Protein AF-A0A1T4L7E8-F1 (afdb_monomer)

Mean predicted aligned error: 8.72 Å

Sequence (157 aa):
MNKFIYKSGLKLKNELSSLRFYLINLVYLIIYFAIVLAFYLVNKQHWDYAKMIDAFSVPAFVTFLISLFALIIKLGYFEKTFSKFKIALNNFSDSREQKELKKMSNEHKRKYLEKKEEIRKKQELQKALHPKTKFPFVFASTIYFIISIVFIIVIYA

pLDDT: mean 85.31, std 6.38, range [56.16, 95.31]

Structure (mmCIF, N/CA/C/O backbone):
data_AF-A0A1T4L7E8-F1
#
_entry.id   AF-A0A1T4L7E8-F1
#
loop_
_atom_site.group_PDB
_atom_site.id
_atom_site.type_symbol
_atom_site.label_atom_id
_atom_site.label_alt_id
_atom_site.label_comp_id
_atom_site.label_asym_id
_atom_site.label_entity_id
_atom_site.label_seq_id
_atom_site.pdbx_PDB_ins_code
_atom_site.Cartn_x
_atom_site.Cartn_y
_atom_site.Cartn_z
_atom_site.occupancy
_atom_site.B_iso_or_equiv
_atom_site.auth_seq_id
_atom_site.auth_comp_id
_atom_site.auth_asym_id
_atom_site.auth_atom_id
_atom_site.pdbx_PDB_model_num
ATOM 1 N N . MET A 1 1 ? 10.087 35.034 0.599 1.00 56.16 1 MET A N 1
ATOM 2 C CA . MET A 1 1 ? 9.843 33.598 0.321 1.00 56.16 1 MET A CA 1
ATOM 3 C C . MET A 1 1 ? 8.371 33.294 0.572 1.00 56.16 1 MET A C 1
ATOM 5 O O . MET A 1 1 ? 7.872 33.607 1.644 1.00 56.16 1 MET A O 1
ATOM 9 N N . ASN A 1 2 ? 7.647 32.809 -0.439 1.00 70.69 2 ASN A N 1
ATOM 10 C CA . ASN A 1 2 ? 6.182 32.777 -0.440 1.00 70.69 2 ASN A CA 1
ATOM 11 C C . ASN A 1 2 ? 5.637 31.840 0.664 1.00 70.69 2 ASN A C 1
ATOM 13 O O . ASN A 1 2 ? 6.020 30.670 0.725 1.00 70.69 2 ASN A O 1
ATOM 17 N N . LYS A 1 3 ? 4.747 32.335 1.540 1.00 75.00 3 LYS A N 1
ATOM 18 C CA . LYS A 1 3 ? 4.199 31.611 2.716 1.00 75.00 3 LYS A CA 1
ATOM 19 C C . LYS A 1 3 ? 3.573 30.258 2.332 1.00 75.00 3 LYS A C 1
ATOM 21 O O . LYS A 1 3 ? 3.585 29.309 3.115 1.00 75.00 3 LYS A O 1
ATOM 26 N N . PHE A 1 4 ? 3.088 30.159 1.094 1.00 72.81 4 PHE A N 1
ATOM 27 C CA . PHE A 1 4 ? 2.569 28.939 0.480 1.00 72.81 4 PHE A CA 1
ATOM 28 C C . PHE A 1 4 ? 3.636 27.855 0.247 1.00 72.81 4 PHE A C 1
ATOM 30 O O . PHE A 1 4 ? 3.401 26.686 0.5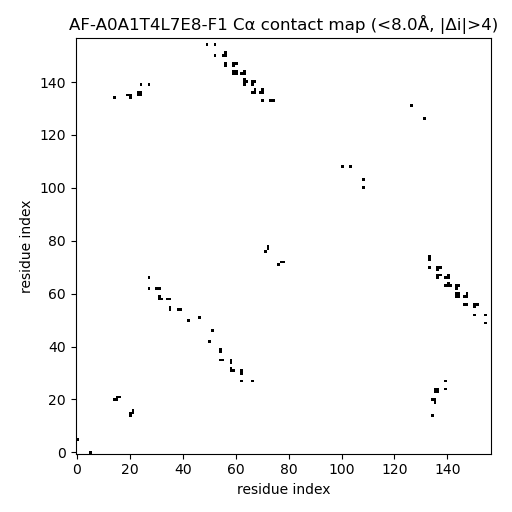56 1.00 72.81 4 PHE A O 1
ATOM 37 N N . ILE A 1 5 ? 4.819 28.235 -0.246 1.00 74.06 5 ILE A N 1
ATOM 38 C CA . ILE A 1 5 ? 5.931 27.310 -0.525 1.00 74.06 5 ILE A CA 1
ATOM 39 C C . ILE A 1 5 ? 6.453 26.728 0.789 1.00 74.06 5 ILE A C 1
ATOM 41 O O . ILE A 1 5 ? 6.608 25.516 0.915 1.00 74.06 5 ILE A O 1
ATOM 45 N N . TYR A 1 6 ? 6.621 27.577 1.805 1.00 76.62 6 TYR A N 1
ATOM 46 C CA . TYR A 1 6 ? 7.059 27.149 3.133 1.00 76.62 6 TYR A CA 1
ATOM 47 C C . TYR A 1 6 ? 6.069 26.167 3.783 1.00 76.62 6 TYR A C 1
ATOM 49 O O . TYR A 1 6 ? 6.458 25.095 4.248 1.00 76.62 6 TYR A O 1
ATOM 57 N N . LYS A 1 7 ? 4.767 26.486 3.755 1.00 74.69 7 LYS A N 1
ATOM 58 C CA . LYS A 1 7 ? 3.715 25.623 4.316 1.00 74.69 7 LYS A CA 1
ATOM 59 C C . LYS A 1 7 ? 3.614 24.279 3.584 1.00 74.69 7 LYS A C 1
ATOM 61 O O . LYS A 1 7 ? 3.420 23.248 4.227 1.00 74.69 7 LYS A O 1
ATOM 66 N N . SER A 1 8 ? 3.763 24.284 2.260 1.00 74.56 8 SER A N 1
ATOM 67 C CA . SER A 1 8 ? 3.738 23.064 1.444 1.00 74.56 8 SER A CA 1
ATOM 68 C C . SER A 1 8 ? 4.966 22.190 1.697 1.00 74.56 8 SER A C 1
ATOM 70 O O . SER A 1 8 ? 4.815 20.987 1.891 1.00 74.56 8 SER A O 1
ATOM 72 N N . GLY A 1 9 ? 6.158 22.788 1.798 1.00 78.44 9 GLY A N 1
ATOM 73 C CA . GLY A 1 9 ? 7.396 22.074 2.121 1.00 78.44 9 GLY A CA 1
ATOM 74 C C . GLY A 1 9 ? 7.373 21.431 3.510 1.00 78.44 9 GLY A C 1
ATOM 75 O O . GLY A 1 9 ? 7.727 20.262 3.654 1.00 78.44 9 GLY A O 1
ATOM 76 N N . LEU A 1 10 ? 6.874 22.146 4.526 1.00 76.81 10 LEU A N 1
ATOM 77 C CA . LEU A 1 10 ? 6.742 21.605 5.883 1.00 76.81 10 LEU A CA 1
ATOM 78 C C . LEU A 1 10 ? 5.754 20.429 5.932 1.00 76.81 10 LEU A C 1
ATOM 80 O O . LEU A 1 10 ? 6.018 19.413 6.575 1.00 76.81 10 LEU A O 1
ATOM 84 N N . LYS A 1 11 ? 4.635 20.535 5.203 1.00 79.62 11 LYS A N 1
ATOM 85 C CA . LYS A 1 11 ? 3.662 19.444 5.078 1.00 79.62 11 LYS A CA 1
ATOM 86 C C . LYS A 1 11 ? 4.276 18.221 4.393 1.00 79.62 11 LYS A C 1
ATOM 88 O O . LYS A 1 11 ? 4.096 17.111 4.883 1.00 79.62 11 LYS A O 1
ATOM 93 N N . LEU A 1 12 ? 5.025 18.419 3.308 1.00 81.44 12 LEU A N 1
ATOM 94 C CA . LEU A 1 12 ? 5.686 17.334 2.580 1.00 81.44 12 LEU A CA 1
ATOM 95 C C . LEU A 1 12 ? 6.710 16.608 3.464 1.00 81.44 12 LEU A C 1
ATOM 97 O O . LEU A 1 12 ? 6.704 15.382 3.532 1.00 81.44 12 LEU A O 1
ATOM 101 N N . LYS A 1 13 ? 7.534 17.369 4.197 1.00 82.06 13 LYS A N 1
ATOM 102 C CA . LYS A 1 13 ? 8.519 16.832 5.147 1.00 82.06 13 LYS A CA 1
ATOM 103 C C . LYS A 1 13 ? 7.855 15.965 6.219 1.00 82.06 13 LYS A C 1
ATOM 105 O O . LYS A 1 13 ? 8.333 14.871 6.505 1.00 82.06 13 LYS A O 1
ATOM 110 N N . ASN A 1 14 ? 6.739 16.428 6.780 1.00 81.25 14 ASN A N 1
ATOM 111 C CA . ASN A 1 14 ? 6.010 15.685 7.808 1.00 81.25 14 ASN A CA 1
ATOM 112 C C . ASN A 1 14 ? 5.398 14.383 7.266 1.00 81.25 14 ASN A C 1
ATOM 114 O O . ASN A 1 14 ? 5.428 13.363 7.950 1.00 81.25 14 ASN A O 1
ATOM 118 N N . GLU A 1 15 ? 4.872 14.391 6.039 1.00 83.44 15 GLU A N 1
ATOM 119 C CA . GLU A 1 15 ? 4.312 13.186 5.411 1.00 83.44 15 GLU A CA 1
ATOM 120 C C . GLU A 1 15 ? 5.404 12.156 5.084 1.00 83.44 15 GLU A C 1
ATOM 122 O O . GLU A 1 15 ? 5.239 10.974 5.397 1.00 83.44 15 GLU A O 1
ATOM 127 N N . LEU A 1 16 ? 6.537 12.608 4.532 1.00 84.38 16 LEU A N 1
ATOM 128 C CA . LEU A 1 16 ? 7.707 11.774 4.225 1.00 84.38 16 LEU A CA 1
ATOM 129 C C . LEU A 1 16 ? 8.363 11.188 5.484 1.00 84.38 16 LEU A C 1
ATOM 131 O O . LEU A 1 16 ? 8.901 10.090 5.441 1.00 84.38 16 LEU A O 1
ATOM 135 N N . SER A 1 17 ? 8.298 11.890 6.618 1.00 83.38 17 SER A N 1
ATOM 136 C CA . SER A 1 17 ? 8.835 11.412 7.900 1.00 83.38 17 SER A CA 1
ATOM 137 C C . SER A 1 17 ? 7.908 10.430 8.627 1.00 83.38 17 SER A C 1
ATOM 139 O O . SER A 1 17 ? 8.273 9.909 9.683 1.00 83.38 17 SER A O 1
ATOM 141 N N . SER A 1 18 ? 6.694 10.193 8.129 1.00 85.06 18 SER A N 1
ATOM 142 C CA . SER A 1 18 ? 5.727 9.365 8.845 1.00 85.06 18 SER A CA 1
ATOM 143 C C . SER A 1 18 ? 6.064 7.874 8.732 1.00 85.06 18 SER A C 1
ATOM 145 O O . SER A 1 18 ? 6.280 7.351 7.642 1.00 85.06 18 SER A O 1
ATOM 147 N N . LEU A 1 19 ? 6.022 7.140 9.851 1.00 84.56 19 LEU A N 1
ATOM 148 C CA . LEU A 1 19 ? 6.209 5.679 9.852 1.00 84.56 19 LEU A CA 1
ATOM 149 C C . LEU A 1 19 ? 5.258 4.985 8.861 1.00 84.56 19 LEU A C 1
ATOM 151 O O . LEU A 1 19 ? 5.637 4.063 8.145 1.00 84.56 19 LEU A O 1
ATOM 155 N N . ARG A 1 20 ? 4.012 5.468 8.783 1.00 83.75 20 ARG A N 1
ATOM 156 C CA . ARG A 1 20 ? 2.993 4.954 7.861 1.00 83.75 20 ARG A CA 1
ATOM 157 C C . ARG A 1 20 ? 3.406 5.097 6.394 1.00 83.75 20 ARG A C 1
ATOM 159 O O . ARG A 1 20 ? 3.098 4.205 5.609 1.00 83.75 20 ARG A O 1
ATOM 166 N N . PHE A 1 21 ? 4.060 6.195 6.023 1.00 89.25 21 PHE A N 1
ATOM 167 C CA . PHE A 1 21 ? 4.586 6.379 4.675 1.00 89.25 21 PHE A CA 1
ATOM 168 C C . PHE A 1 21 ? 5.633 5.313 4.343 1.00 89.25 21 PHE A C 1
ATOM 170 O O . PHE A 1 21 ? 5.506 4.655 3.311 1.00 89.25 21 PHE A O 1
ATOM 177 N N . TYR A 1 22 ? 6.599 5.084 5.236 1.00 89.12 22 TYR A N 1
ATOM 178 C CA . TYR A 1 22 ? 7.628 4.062 5.036 1.00 89.12 22 TYR A CA 1
ATOM 179 C C . TYR A 1 22 ? 7.044 2.657 4.963 1.00 89.12 22 TYR A C 1
ATOM 181 O O . TYR A 1 22 ? 7.367 1.927 4.037 1.00 89.12 22 TYR A O 1
ATOM 189 N N . LEU A 1 23 ? 6.135 2.294 5.873 1.00 90.25 23 LEU A N 1
ATOM 190 C CA . LEU A 1 23 ? 5.510 0.969 5.871 1.00 90.25 23 LEU A CA 1
ATOM 191 C C . LEU A 1 23 ? 4.754 0.689 4.568 1.00 90.25 23 LEU A C 1
ATOM 193 O O . LEU A 1 23 ? 4.884 -0.392 4.004 1.00 90.25 23 LEU A O 1
ATOM 197 N N . ILE A 1 24 ? 3.985 1.659 4.065 1.00 89.88 24 ILE A N 1
ATOM 198 C CA . ILE A 1 24 ? 3.234 1.486 2.814 1.00 89.88 24 ILE A CA 1
ATOM 199 C C . ILE A 1 24 ? 4.187 1.355 1.619 1.00 89.88 24 ILE A C 1
ATOM 201 O O . ILE A 1 24 ? 4.018 0.453 0.804 1.00 89.88 24 ILE A O 1
ATOM 205 N N . ASN A 1 25 ? 5.202 2.217 1.516 1.00 92.06 25 ASN A N 1
ATOM 206 C CA . ASN A 1 25 ? 6.168 2.143 0.416 1.00 92.06 25 ASN A CA 1
ATOM 207 C C . ASN A 1 25 ? 7.029 0.878 0.475 1.00 92.06 25 ASN A C 1
ATOM 209 O O . ASN A 1 25 ? 7.316 0.298 -0.567 1.00 92.06 25 ASN A O 1
ATOM 213 N N . LEU A 1 26 ? 7.379 0.413 1.675 1.00 92.75 26 LEU A N 1
ATOM 214 C CA . LEU A 1 26 ? 8.104 -0.836 1.879 1.00 92.75 26 LEU A CA 1
ATOM 215 C C . LEU A 1 26 ? 7.307 -2.033 1.349 1.00 92.75 26 LEU A C 1
ATOM 217 O O . LEU A 1 26 ? 7.878 -2.893 0.691 1.00 92.75 26 LEU A O 1
ATOM 221 N N . VAL A 1 27 ? 5.988 -2.070 1.569 1.00 94.38 27 VAL A N 1
ATOM 222 C CA . VAL A 1 27 ? 5.129 -3.125 1.005 1.00 94.38 27 VAL A CA 1
ATOM 223 C C . VAL A 1 27 ? 5.184 -3.116 -0.522 1.00 94.38 27 VAL A C 1
ATOM 225 O O . VAL A 1 27 ? 5.370 -4.170 -1.123 1.00 94.38 27 VAL A O 1
ATOM 228 N N . TYR A 1 28 ? 5.080 -1.946 -1.160 1.00 93.25 28 TYR A N 1
ATOM 229 C CA . TYR A 1 28 ? 5.196 -1.863 -2.620 1.00 93.25 28 TYR A CA 1
ATOM 230 C C . TYR A 1 28 ? 6.582 -2.266 -3.124 1.00 93.25 28 TYR A C 1
ATOM 232 O O . TYR A 1 28 ? 6.678 -2.946 -4.139 1.00 93.25 28 TYR A O 1
ATOM 240 N N . LEU A 1 29 ? 7.641 -1.897 -2.401 1.00 93.62 29 LEU A N 1
ATOM 241 C CA . LEU A 1 29 ? 9.012 -2.289 -2.719 1.00 93.62 29 LEU A CA 1
ATOM 242 C C . LEU A 1 29 ? 9.192 -3.812 -2.666 1.00 93.62 29 LEU A C 1
ATOM 244 O O . LEU A 1 29 ? 9.773 -4.398 -3.574 1.00 93.62 29 LEU A O 1
ATOM 248 N N . ILE A 1 30 ? 8.652 -4.458 -1.629 1.00 95.31 30 ILE A N 1
ATOM 249 C CA . ILE A 1 30 ? 8.680 -5.917 -1.489 1.00 95.31 30 ILE A CA 1
ATOM 250 C C . ILE A 1 30 ? 7.901 -6.580 -2.628 1.00 95.31 30 ILE A C 1
ATOM 252 O O . ILE A 1 30 ? 8.399 -7.536 -3.214 1.00 95.31 30 ILE A O 1
ATOM 256 N N . ILE A 1 31 ? 6.712 -6.070 -2.974 1.00 94.00 31 ILE A N 1
ATOM 257 C CA . ILE A 1 31 ? 5.918 -6.583 -4.103 1.00 94.00 31 ILE A CA 1
ATOM 258 C C . ILE A 1 31 ? 6.712 -6.477 -5.406 1.00 94.00 31 ILE A C 1
ATOM 260 O O . ILE A 1 31 ? 6.811 -7.460 -6.135 1.00 94.00 31 ILE A O 1
ATOM 264 N N . TYR A 1 32 ? 7.317 -5.319 -5.672 1.00 93.81 32 TYR A N 1
ATOM 265 C CA . TYR A 1 32 ? 8.136 -5.105 -6.859 1.00 93.81 32 TYR A CA 1
ATOM 266 C C . TYR A 1 32 ? 9.263 -6.139 -6.955 1.00 93.81 32 TYR A C 1
ATOM 268 O O . TYR A 1 32 ? 9.335 -6.878 -7.936 1.00 93.81 32 TYR A O 1
ATOM 276 N N . PHE A 1 33 ? 10.090 -6.268 -5.913 1.00 94.25 33 PHE A N 1
ATOM 277 C CA . PHE A 1 33 ? 11.199 -7.226 -5.919 1.00 94.25 33 PHE A CA 1
ATOM 278 C C . PHE A 1 33 ? 10.745 -8.686 -5.946 1.00 94.25 33 PHE A C 1
ATOM 280 O O . PHE A 1 33 ? 11.427 -9.513 -6.546 1.00 94.25 33 PHE A O 1
ATOM 287 N N . ALA A 1 34 ? 9.598 -9.017 -5.350 1.00 93.88 34 ALA A N 1
ATOM 288 C CA . ALA A 1 34 ? 9.035 -10.360 -5.438 1.00 93.88 34 ALA A CA 1
ATOM 289 C C . ALA A 1 34 ? 8.680 -10.725 -6.888 1.00 93.88 34 ALA A C 1
ATOM 291 O O . ALA A 1 34 ? 8.973 -11.837 -7.327 1.00 93.88 34 ALA A O 1
ATOM 292 N N . ILE A 1 35 ? 8.105 -9.789 -7.651 1.00 94.00 35 ILE A N 1
ATOM 293 C CA . ILE A 1 35 ? 7.777 -10.012 -9.065 1.00 94.00 35 ILE A CA 1
ATOM 294 C C . ILE A 1 35 ? 9.057 -10.043 -9.916 1.00 94.00 35 ILE A C 1
ATOM 296 O O . ILE A 1 35 ? 9.178 -10.919 -10.768 1.00 94.00 35 ILE A O 1
ATOM 300 N N . VAL A 1 36 ? 10.037 -9.165 -9.655 1.00 91.94 36 VAL A N 1
ATOM 301 C CA . VAL A 1 36 ? 11.364 -9.213 -10.311 1.00 91.94 36 VAL A CA 1
ATOM 302 C C . VAL A 1 36 ? 12.016 -10.582 -10.100 1.00 91.94 36 VAL A C 1
ATOM 304 O O . VAL A 1 36 ? 12.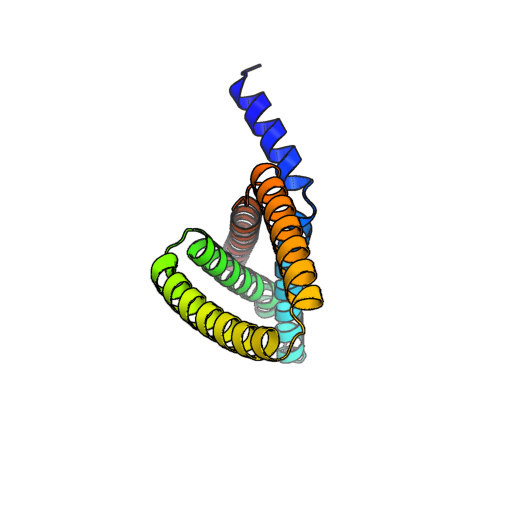477 -11.208 -11.053 1.00 91.94 36 VAL A O 1
ATOM 307 N N . LEU A 1 37 ? 12.018 -11.088 -8.863 1.00 91.50 37 LEU A N 1
ATOM 308 C CA . LEU A 1 37 ? 12.585 -12.394 -8.534 1.00 91.50 37 LEU A CA 1
ATOM 309 C C . LEU A 1 37 ? 11.827 -13.531 -9.230 1.00 91.50 37 LEU A C 1
ATOM 311 O O . LEU A 1 37 ? 12.455 -14.434 -9.778 1.00 91.50 37 LEU A O 1
ATOM 315 N N . ALA A 1 38 ? 10.493 -13.481 -9.250 1.00 90.12 38 ALA A N 1
ATOM 316 C CA . ALA A 1 38 ? 9.681 -14.461 -9.967 1.00 90.12 38 ALA A CA 1
ATOM 317 C C . ALA A 1 38 ? 10.012 -14.471 -11.467 1.00 90.12 38 ALA A C 1
ATOM 319 O O . ALA A 1 38 ? 10.231 -15.536 -12.044 1.00 90.12 38 ALA A O 1
ATOM 320 N N . PHE A 1 39 ? 10.129 -13.294 -12.084 1.00 88.81 39 PHE A N 1
ATOM 321 C CA . PHE A 1 39 ? 10.497 -13.163 -13.491 1.00 88.81 39 PHE A CA 1
ATOM 322 C C . PHE A 1 39 ? 11.903 -13.709 -13.766 1.00 88.81 39 PHE A C 1
ATOM 324 O O . PHE A 1 39 ? 12.112 -14.424 -14.749 1.00 88.81 39 PHE A O 1
ATOM 331 N N . TYR A 1 40 ? 12.851 -13.424 -12.866 1.00 86.56 40 TYR A N 1
ATOM 332 C CA . TYR A 1 40 ? 14.217 -13.933 -12.949 1.00 86.56 40 TYR A CA 1
ATOM 333 C C . TYR A 1 40 ? 14.262 -15.466 -12.907 1.00 86.56 40 TYR A C 1
ATOM 335 O O . TYR A 1 40 ? 14.955 -16.094 -13.710 1.00 86.56 40 TYR A O 1
ATOM 343 N N . LEU A 1 41 ? 13.505 -16.077 -11.990 1.00 87.50 41 LEU A N 1
ATOM 344 C CA . LEU A 1 41 ? 13.451 -17.530 -11.837 1.00 87.50 41 LEU A CA 1
ATOM 345 C C . LEU A 1 41 ? 12.840 -18.218 -13.064 1.00 87.50 41 LEU A C 1
ATOM 347 O O . LEU A 1 41 ? 13.342 -19.262 -13.476 1.00 87.50 41 LEU A O 1
ATOM 351 N N . VAL A 1 42 ? 11.806 -17.624 -13.667 1.00 87.75 42 VAL A N 1
ATOM 352 C CA . VAL A 1 42 ? 11.138 -18.171 -14.860 1.00 87.75 42 VAL A CA 1
ATOM 353 C C . VAL A 1 42 ? 12.041 -18.115 -16.096 1.00 87.75 42 VAL A C 1
ATOM 355 O O . VAL A 1 42 ? 12.063 -19.061 -16.878 1.00 87.75 42 VAL A O 1
ATOM 358 N N . ASN A 1 43 ? 12.831 -17.051 -16.261 1.00 85.31 43 ASN A N 1
ATOM 359 C CA . ASN A 1 43 ? 13.631 -16.827 -17.472 1.00 85.31 43 ASN A CA 1
ATOM 360 C C . ASN A 1 43 ? 15.113 -17.211 -17.333 1.00 85.31 43 ASN A C 1
ATOM 362 O O . ASN A 1 43 ? 15.922 -16.877 -18.198 1.00 85.31 43 ASN A O 1
ATOM 366 N N . LYS A 1 44 ? 15.483 -17.946 -16.275 1.00 79.62 44 LYS A N 1
ATOM 367 C CA . LYS A 1 44 ? 16.879 -18.246 -15.907 1.00 79.62 44 LYS A CA 1
ATOM 368 C C . LYS A 1 44 ? 17.748 -18.796 -17.050 1.00 79.62 44 LYS A C 1
ATOM 370 O O . LYS A 1 44 ? 18.948 -18.543 -17.064 1.00 79.62 44 LYS A O 1
ATOM 375 N N . GLN A 1 45 ? 17.172 -19.552 -17.982 1.00 78.44 45 GLN A N 1
ATOM 376 C CA . GLN A 1 45 ? 17.916 -20.255 -19.037 1.00 78.44 45 GLN A CA 1
ATOM 377 C C . GLN A 1 45 ? 18.088 -19.460 -20.340 1.00 78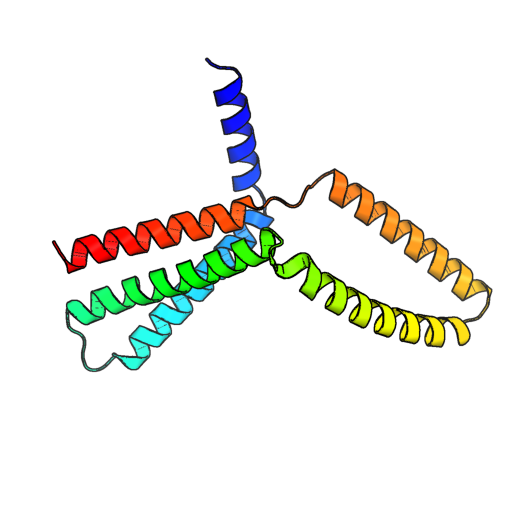.44 45 GLN A C 1
ATOM 379 O O . GLN A 1 45 ? 18.936 -19.817 -21.152 1.00 78.44 45 GLN A O 1
ATOM 384 N N . HIS A 1 46 ? 17.332 -18.378 -20.544 1.00 77.88 46 HIS A N 1
ATOM 385 C CA . HIS A 1 46 ? 17.329 -17.638 -21.808 1.00 77.88 46 HIS A CA 1
ATOM 386 C C . HIS A 1 46 ? 17.413 -16.134 -21.569 1.00 77.88 46 HIS A C 1
ATOM 388 O O . HIS A 1 46 ? 16.485 -15.414 -21.926 1.00 77.88 46 HIS A O 1
ATOM 394 N N . TRP A 1 47 ? 18.506 -15.666 -20.966 1.00 82.69 47 TRP A N 1
ATOM 395 C CA . TRP A 1 47 ? 18.743 -14.237 -20.774 1.00 82.69 47 TRP A CA 1
ATOM 396 C C . TRP A 1 47 ? 19.256 -13.591 -22.054 1.00 82.69 47 TRP A C 1
ATOM 398 O O . TRP A 1 47 ? 20.341 -13.903 -22.535 1.00 82.69 47 TRP A O 1
ATOM 408 N N . ASP A 1 48 ? 18.469 -12.659 -22.569 1.00 84.75 48 ASP A N 1
ATOM 409 C CA . ASP A 1 48 ? 18.876 -11.681 -23.566 1.00 84.75 48 ASP A CA 1
ATOM 410 C C . ASP A 1 48 ? 18.608 -10.271 -23.010 1.00 84.75 48 ASP A C 1
ATOM 412 O O . ASP A 1 48 ? 18.002 -10.099 -21.945 1.00 84.75 48 ASP A O 1
ATOM 416 N N . TYR A 1 49 ? 19.114 -9.251 -23.702 1.00 80.94 49 TYR A N 1
ATOM 417 C CA . TYR A 1 49 ? 18.988 -7.860 -23.268 1.00 80.94 49 TYR A CA 1
ATOM 418 C C . TYR A 1 49 ? 17.521 -7.419 -23.132 1.00 80.94 49 TYR A C 1
ATOM 420 O O . TYR A 1 49 ? 17.170 -6.748 -22.163 1.00 80.94 49 TYR A O 1
ATOM 428 N N . ALA A 1 50 ? 16.653 -7.859 -24.049 1.00 81.81 50 ALA A N 1
ATOM 429 C CA . ALA A 1 50 ? 15.230 -7.537 -24.024 1.00 81.81 50 ALA A CA 1
ATOM 430 C C . ALA A 1 50 ? 14.551 -8.092 -22.762 1.00 81.81 50 ALA A C 1
ATOM 432 O O . ALA A 1 50 ? 13.908 -7.349 -22.024 1.00 81.81 50 ALA A O 1
ATOM 433 N N . LYS A 1 51 ? 14.794 -9.363 -22.428 1.00 84.00 51 LYS A N 1
ATOM 434 C CA . LYS A 1 51 ? 14.266 -9.981 -21.202 1.00 84.00 51 LYS A CA 1
ATOM 435 C C . LYS A 1 51 ? 14.831 -9.370 -19.933 1.00 84.00 51 LYS A C 1
ATOM 437 O O . LYS A 1 51 ? 14.151 -9.376 -18.910 1.00 84.00 51 LYS A O 1
ATOM 442 N N . MET A 1 52 ? 16.056 -8.843 -19.977 1.00 81.56 52 MET A N 1
ATOM 443 C CA . MET A 1 52 ? 16.596 -8.097 -18.846 1.00 81.56 52 MET A CA 1
ATOM 444 C C . MET A 1 52 ? 15.817 -6.809 -18.611 1.00 81.56 52 MET A C 1
ATOM 446 O O . MET A 1 52 ? 15.510 -6.499 -17.464 1.00 81.56 52 MET A O 1
ATOM 450 N N . ILE A 1 53 ? 15.448 -6.092 -19.673 1.00 83.88 53 ILE A N 1
ATOM 451 C CA . ILE A 1 53 ? 14.602 -4.908 -19.539 1.00 83.88 53 ILE A CA 1
ATOM 452 C C . ILE A 1 53 ? 13.200 -5.296 -19.046 1.00 83.88 53 ILE A C 1
ATOM 454 O O . ILE A 1 53 ? 12.695 -4.675 -18.107 1.00 83.88 53 ILE A O 1
ATOM 458 N N . ASP A 1 54 ? 12.605 -6.355 -19.598 1.00 85.25 54 ASP A N 1
ATOM 459 C CA . ASP A 1 54 ? 11.286 -6.849 -19.179 1.00 85.25 54 ASP A CA 1
ATOM 460 C C . ASP A 1 54 ? 11.248 -7.261 -17.704 1.00 85.25 54 ASP A C 1
ATOM 462 O O . ASP A 1 54 ? 10.262 -7.006 -17.006 1.00 85.25 54 ASP A O 1
ATOM 466 N N . ALA A 1 55 ? 12.353 -7.815 -17.193 1.00 87.19 55 ALA A N 1
ATOM 467 C CA . ALA A 1 55 ? 12.497 -8.206 -15.795 1.00 87.19 55 ALA A CA 1
ATOM 468 C C . ALA A 1 55 ? 12.384 -7.035 -14.807 1.00 87.19 55 ALA A C 1
ATOM 470 O O . ALA A 1 55 ? 12.150 -7.278 -13.626 1.00 87.19 55 ALA A O 1
ATOM 471 N N . PHE A 1 56 ? 12.525 -5.787 -15.262 1.00 87.88 56 PHE A N 1
ATOM 472 C CA . PHE A 1 56 ? 12.333 -4.591 -14.436 1.00 87.88 56 PHE A CA 1
ATOM 473 C C . PHE A 1 56 ? 11.106 -3.773 -14.859 1.00 87.88 56 PHE A C 1
ATOM 475 O O . PHE A 1 56 ? 10.395 -3.248 -13.996 1.00 87.88 56 PHE A O 1
ATOM 482 N N . SER A 1 57 ? 10.804 -3.705 -16.158 1.00 88.06 57 SER A N 1
ATOM 483 C CA . SER A 1 57 ? 9.688 -2.920 -16.696 1.00 88.06 57 SER A C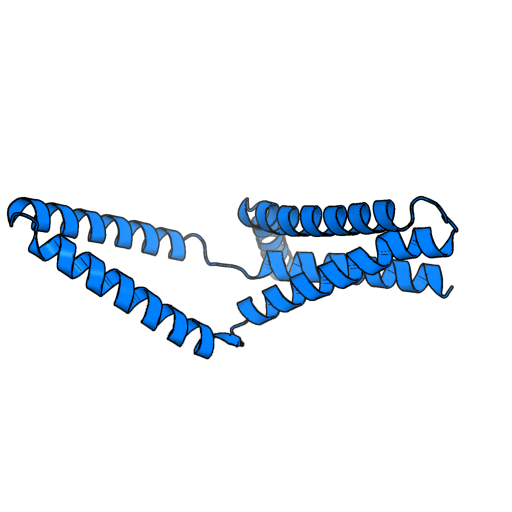A 1
ATOM 484 C C . SER A 1 57 ? 8.325 -3.525 -16.335 1.00 88.06 57 SER A C 1
ATOM 486 O O . SER A 1 57 ? 7.448 -2.816 -15.833 1.00 88.06 57 SER A O 1
ATOM 488 N N . VAL A 1 58 ? 8.1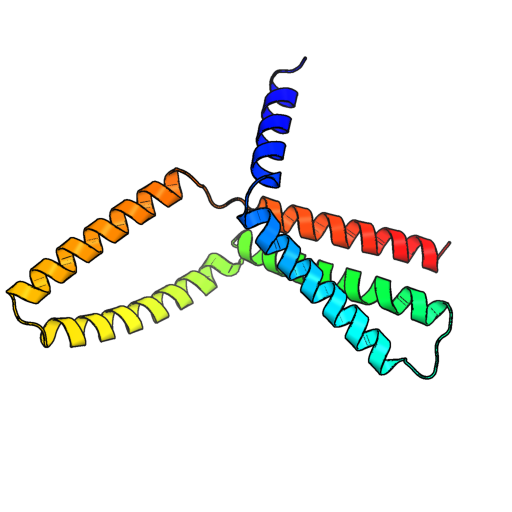56 -4.844 -16.492 1.00 88.25 58 VAL A N 1
ATOM 489 C CA . VAL A 1 58 ? 6.895 -5.540 -16.201 1.00 88.25 58 VAL A CA 1
ATOM 490 C C . VAL A 1 58 ? 6.563 -5.467 -14.706 1.00 88.25 58 VAL A C 1
ATOM 492 O O . VAL A 1 58 ? 5.449 -5.050 -14.370 1.00 88.25 58 VAL A O 1
ATOM 495 N N . PRO A 1 59 ? 7.490 -5.767 -13.771 1.00 92.25 59 PRO A N 1
ATOM 496 C CA . PRO A 1 59 ? 7.230 -5.588 -12.344 1.00 92.25 59 PRO A CA 1
ATOM 497 C C . PRO A 1 59 ? 6.908 -4.148 -11.950 1.00 92.25 59 PRO A C 1
ATOM 499 O O . PRO A 1 59 ? 6.039 -3.935 -11.099 1.00 92.25 59 PRO A O 1
ATOM 502 N N . ALA A 1 60 ? 7.570 -3.155 -12.557 1.00 89.50 60 ALA A N 1
ATOM 503 C CA . ALA A 1 60 ? 7.288 -1.746 -12.290 1.00 89.50 60 ALA A CA 1
ATOM 504 C C . ALA A 1 60 ? 5.856 -1.389 -12.704 1.00 89.50 60 ALA A C 1
ATOM 506 O O . ALA A 1 60 ? 5.120 -0.796 -11.913 1.00 89.50 60 ALA A O 1
ATOM 507 N N . PHE A 1 61 ? 5.434 -1.830 -13.890 1.00 90.00 61 PHE A N 1
ATOM 508 C CA . PHE A 1 61 ? 4.088 -1.593 -14.399 1.00 90.00 61 PHE A CA 1
ATOM 509 C C . PHE A 1 61 ? 3.013 -2.300 -13.563 1.00 90.00 61 PHE A C 1
ATOM 511 O O . PHE A 1 61 ? 2.010 -1.692 -13.187 1.00 90.00 61 PHE A O 1
ATOM 518 N N . VAL A 1 62 ? 3.233 -3.563 -13.187 1.00 93.00 62 VAL A N 1
ATOM 519 C CA . VAL A 1 62 ? 2.305 -4.299 -12.312 1.00 93.00 62 VAL A CA 1
ATOM 520 C C . VAL A 1 62 ? 2.204 -3.627 -10.941 1.00 93.00 62 VAL A C 1
ATOM 522 O O . VAL A 1 62 ? 1.102 -3.418 -10.432 1.00 93.00 62 VAL A O 1
ATOM 525 N N . THR A 1 63 ? 3.332 -3.222 -10.354 1.00 92.88 63 THR A N 1
ATOM 526 C CA . THR A 1 63 ? 3.348 -2.524 -9.057 1.00 92.88 63 THR A CA 1
ATOM 527 C C . THR A 1 63 ? 2.639 -1.173 -9.146 1.00 92.88 63 THR A C 1
ATOM 529 O O . THR A 1 63 ? 1.867 -0.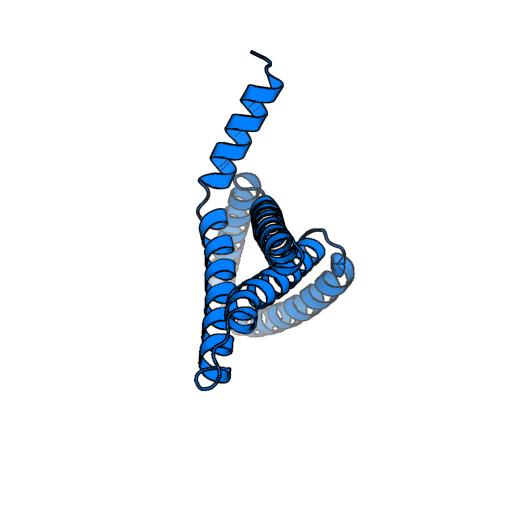822 -8.248 1.00 92.88 63 THR A O 1
ATOM 532 N N . PHE A 1 64 ? 2.811 -0.450 -10.258 1.00 91.62 64 PHE A N 1
ATOM 533 C CA . PHE A 1 64 ? 2.057 0.762 -10.560 1.00 91.62 64 PHE A CA 1
ATOM 534 C C . PHE A 1 64 ? 0.546 0.493 -10.570 1.00 91.62 64 PHE A C 1
ATOM 536 O O . PHE A 1 64 ? -0.180 1.155 -9.827 1.00 91.62 64 PHE A O 1
ATOM 543 N N . LEU A 1 65 ? 0.067 -0.514 -11.308 1.00 93.44 65 LEU A N 1
ATOM 544 C CA . LEU A 1 65 ? -1.360 -0.860 -11.349 1.00 93.44 65 LEU A CA 1
ATOM 545 C C . LEU A 1 65 ? -1.920 -1.211 -9.964 1.00 93.44 65 LEU A C 1
ATOM 547 O O . LEU A 1 65 ? -2.994 -0.733 -9.595 1.00 93.44 65 LEU A O 1
ATOM 551 N N . ILE A 1 66 ? -1.185 -1.989 -9.163 1.00 93.81 66 ILE A N 1
ATOM 552 C CA . ILE A 1 66 ? -1.590 -2.334 -7.791 1.00 93.81 66 ILE A CA 1
ATOM 553 C C . ILE A 1 66 ? -1.686 -1.070 -6.925 1.00 93.81 66 ILE A C 1
ATOM 555 O O . ILE A 1 66 ? -2.654 -0.885 -6.180 1.00 93.81 66 ILE A O 1
ATOM 559 N N . SER A 1 67 ? -0.696 -0.178 -7.017 1.00 91.38 67 SER A N 1
ATOM 560 C CA . SER A 1 67 ? -0.684 1.081 -6.264 1.00 91.38 67 SER A CA 1
ATOM 561 C C . SER A 1 67 ? -1.818 2.024 -6.683 1.00 91.38 67 SER A C 1
ATOM 563 O O . SER A 1 67 ? -2.480 2.610 -5.820 1.00 91.38 67 SER A O 1
ATOM 565 N N . LEU A 1 68 ? -2.130 2.073 -7.980 1.00 90.62 68 LEU A N 1
ATOM 566 C CA . LEU A 1 68 ? -3.232 2.845 -8.538 1.00 90.62 68 LEU A CA 1
ATOM 567 C C . LEU A 1 68 ? -4.582 2.289 -8.073 1.00 90.62 68 LEU A C 1
ATOM 569 O O . LEU A 1 68 ? -5.451 3.048 -7.646 1.00 90.62 68 LEU A O 1
ATOM 573 N N . PHE A 1 69 ? -4.749 0.966 -8.069 1.00 90.06 69 PHE A N 1
ATOM 574 C CA . PHE A 1 69 ? -5.962 0.323 -7.568 1.00 90.06 69 PHE A CA 1
ATOM 575 C C . PHE A 1 69 ? -6.181 0.612 -6.076 1.00 90.06 69 PHE A C 1
ATOM 577 O O . PHE A 1 69 ? -7.278 0.992 -5.656 1.00 90.06 69 PHE A O 1
ATOM 584 N N . ALA A 1 70 ? -5.118 0.536 -5.269 1.00 89.00 70 ALA A N 1
ATOM 585 C CA . ALA A 1 70 ? -5.163 0.914 -3.859 1.00 89.00 70 ALA A CA 1
ATOM 586 C C . ALA A 1 70 ? -5.521 2.399 -3.664 1.00 89.00 70 ALA A C 1
ATOM 588 O O . ALA A 1 70 ? -6.290 2.739 -2.758 1.00 89.00 70 ALA A O 1
ATOM 589 N N . LEU A 1 71 ? -5.014 3.285 -4.527 1.00 88.44 71 LEU A N 1
ATOM 590 C CA . LEU A 1 71 ? -5.372 4.701 -4.527 1.00 88.44 71 LEU A CA 1
ATOM 591 C C . LEU A 1 71 ? -6.857 4.905 -4.858 1.00 88.44 71 LEU A C 1
ATOM 593 O O . LEU A 1 71 ? -7.524 5.641 -4.136 1.00 88.44 71 LEU A O 1
ATOM 597 N N . ILE A 1 72 ? -7.39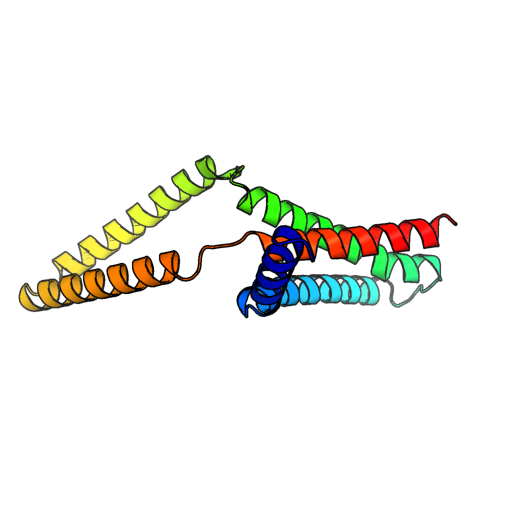7 4.225 -5.874 1.00 86.88 72 ILE A N 1
ATOM 598 C CA . ILE A 1 72 ? -8.822 4.287 -6.253 1.00 86.88 72 ILE A CA 1
ATOM 599 C C . ILE A 1 72 ? -9.716 3.828 -5.094 1.00 86.88 72 ILE A C 1
ATOM 601 O O . ILE A 1 72 ? -10.672 4.520 -4.732 1.00 86.88 72 ILE A O 1
ATOM 605 N N . ILE A 1 73 ? -9.366 2.714 -4.442 1.00 85.25 73 ILE A N 1
ATOM 606 C CA . ILE A 1 73 ? -10.048 2.252 -3.224 1.00 85.25 73 ILE A CA 1
ATOM 607 C C . ILE A 1 73 ? -10.006 3.342 -2.150 1.00 85.25 73 ILE A C 1
ATOM 609 O O . ILE A 1 73 ? -11.022 3.657 -1.528 1.00 85.25 73 ILE A O 1
ATOM 613 N N . LYS A 1 74 ? -8.840 3.962 -1.946 1.00 82.31 74 LYS A N 1
ATOM 614 C CA . LYS A 1 74 ? -8.650 5.003 -0.934 1.00 82.31 74 LYS A CA 1
ATOM 615 C C . LYS A 1 74 ? -9.350 6.324 -1.273 1.00 82.31 74 LYS A C 1
ATOM 617 O O . LYS A 1 74 ? -9.643 7.104 -0.362 1.00 82.31 74 LYS A O 1
ATOM 622 N N . LEU A 1 75 ? -9.596 6.595 -2.552 1.00 83.25 75 LEU A N 1
ATOM 623 C CA . LEU A 1 75 ? -10.346 7.754 -3.029 1.00 83.25 75 LEU A CA 1
ATOM 624 C C . LEU A 1 75 ? -11.844 7.646 -2.738 1.00 83.25 75 LEU A C 1
ATOM 626 O O . LEU A 1 75 ? -12.506 8.676 -2.746 1.00 83.25 75 LEU A O 1
ATOM 630 N N . GLY A 1 76 ? -12.330 6.452 -2.401 1.00 76.94 76 GLY A N 1
ATOM 631 C CA . GLY A 1 76 ? -13.700 6.237 -1.955 1.00 76.94 76 GLY A CA 1
ATOM 632 C C . GLY A 1 76 ? -14.645 5.756 -3.053 1.00 76.94 76 GLY A C 1
ATOM 633 O O . GLY A 1 76 ? -15.837 5.606 -2.808 1.00 76.94 76 GLY A O 1
ATOM 634 N N . TYR A 1 77 ? -14.126 5.411 -4.236 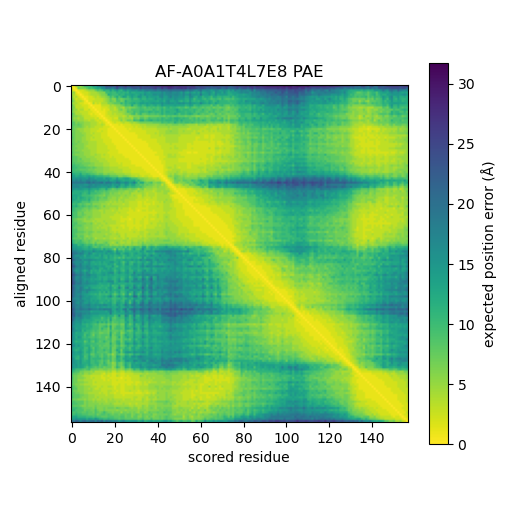1.00 77.19 77 TYR A N 1
ATOM 635 C CA . TYR A 1 77 ? -14.931 4.851 -5.331 1.00 77.19 77 TYR A CA 1
ATOM 636 C C . TYR A 1 77 ? -15.696 3.579 -4.928 1.00 77.19 77 TYR A C 1
ATOM 638 O O . TYR A 1 77 ? -16.769 3.302 -5.452 1.00 77.19 77 TYR A O 1
ATOM 646 N N . PHE A 1 78 ? -15.187 2.843 -3.937 1.00 77.38 78 PHE A N 1
ATOM 647 C CA . PHE A 1 78 ? -15.820 1.644 -3.388 1.00 77.38 78 PHE A CA 1
ATOM 648 C C . PHE A 1 78 ? -16.493 1.864 -2.024 1.00 77.38 78 PHE A C 1
ATOM 650 O O . PHE A 1 78 ? -16.848 0.891 -1.360 1.00 77.38 78 PHE A O 1
ATOM 657 N N . GLU A 1 79 ? -16.699 3.108 -1.574 1.00 76.19 79 GLU A N 1
ATOM 658 C CA . GLU A 1 79 ? -17.265 3.396 -0.244 1.00 76.19 79 GLU A CA 1
ATOM 659 C C . GLU A 1 79 ? -18.615 2.719 -0.007 1.00 76.19 79 GLU A C 1
ATOM 661 O O . GLU A 1 79 ? -18.833 2.177 1.073 1.00 76.19 79 GLU A O 1
ATOM 666 N N . LYS A 1 80 ? -19.496 2.674 -1.015 1.00 74.31 80 LYS A N 1
ATOM 667 C CA . LYS A 1 80 ? -20.805 2.002 -0.910 1.00 74.31 80 LYS A CA 1
ATOM 668 C C . LYS A 1 80 ? -20.686 0.482 -0.765 1.00 74.31 80 LYS A C 1
ATOM 670 O O . LYS A 1 80 ? -21.486 -0.137 -0.068 1.00 74.31 80 LYS A O 1
ATOM 675 N N . THR A 1 81 ? -19.702 -0.129 -1.416 1.00 79.38 81 THR A N 1
ATOM 676 C CA . THR A 1 81 ? -19.464 -1.577 -1.334 1.00 79.38 81 THR A CA 1
ATOM 677 C C . THR A 1 81 ? -18.819 -1.930 0.003 1.00 79.38 81 THR A C 1
ATOM 679 O O . THR A 1 81 ? -19.279 -2.830 0.706 1.00 79.38 81 THR A O 1
ATOM 682 N N . PHE A 1 82 ? -17.808 -1.161 0.413 1.00 78.06 82 PHE A N 1
ATOM 683 C CA . PHE A 1 82 ? -17.148 -1.347 1.701 1.00 78.06 82 PHE A CA 1
ATOM 684 C C . PHE A 1 82 ? -18.051 -1.008 2.886 1.00 78.06 82 PHE A C 1
ATOM 686 O O . PHE A 1 82 ? -17.926 -1.654 3.923 1.00 78.06 82 PHE A O 1
ATOM 693 N N . SER A 1 83 ? -18.974 -0.048 2.769 1.00 79.12 83 SER A N 1
ATOM 694 C CA . SER A 1 83 ? -19.921 0.260 3.845 1.00 79.12 83 SER A CA 1
ATOM 695 C C . SER A 1 83 ? -20.870 -0.907 4.097 1.00 79.12 83 SER A C 1
ATOM 697 O O . SER A 1 83 ? -21.023 -1.313 5.246 1.00 79.12 83 SER A O 1
ATOM 699 N N . LYS A 1 84 ? -21.417 -1.523 3.041 1.00 82.44 84 LYS A N 1
ATOM 700 C CA . LYS A 1 84 ? -22.245 -2.734 3.150 1.00 82.44 84 LYS A CA 1
ATOM 701 C C . LYS A 1 84 ? -21.474 -3.895 3.774 1.00 82.44 84 LYS A C 1
ATOM 703 O O . LYS A 1 84 ? -21.975 -4.530 4.699 1.00 82.44 84 LYS A O 1
ATOM 708 N N . PHE A 1 85 ? -20.239 -4.126 3.327 1.00 84.31 85 PHE A N 1
ATOM 709 C CA . PHE A 1 85 ? -19.388 -5.172 3.897 1.00 84.31 85 PHE A CA 1
ATOM 710 C C . PHE A 1 85 ? -19.074 -4.913 5.376 1.00 84.31 85 PHE A C 1
ATOM 712 O O . PHE A 1 85 ? -19.186 -5.808 6.209 1.00 84.31 85 PHE A O 1
ATOM 719 N N . LYS A 1 86 ? -18.753 -3.664 5.730 1.00 85.00 86 LYS A N 1
ATOM 720 C CA . LYS A 1 86 ? -18.485 -3.254 7.111 1.00 85.00 86 LYS A CA 1
ATOM 721 C C . LYS A 1 86 ? -19.710 -3.419 8.009 1.00 85.00 86 LYS A C 1
ATOM 723 O O . LYS A 1 86 ? -19.557 -3.855 9.141 1.00 85.00 86 LYS A O 1
ATOM 728 N N . ILE A 1 87 ? -20.907 -3.097 7.518 1.00 86.25 87 ILE A N 1
ATOM 729 C CA . ILE A 1 87 ? -22.159 -3.308 8.256 1.00 86.25 87 ILE A CA 1
ATOM 730 C C . ILE A 1 87 ? -22.372 -4.801 8.517 1.00 86.25 87 ILE A C 1
ATOM 732 O O . ILE A 1 87 ? -22.636 -5.180 9.652 1.00 86.25 87 ILE A O 1
ATOM 736 N N . ALA A 1 88 ? -22.190 -5.656 7.508 1.00 85.69 88 ALA A N 1
ATOM 737 C CA . ALA A 1 88 ? -22.319 -7.103 7.681 1.00 85.69 88 ALA A CA 1
ATOM 738 C C . ALA A 1 88 ? -21.322 -7.654 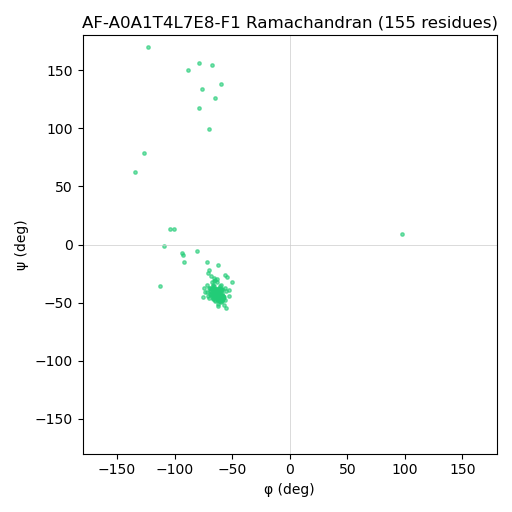8.719 1.00 85.69 88 ALA A C 1
ATOM 740 O O . ALA A 1 88 ? -21.696 -8.435 9.593 1.00 85.69 88 ALA A O 1
ATOM 741 N N . LEU A 1 89 ? -20.068 -7.198 8.661 1.00 88.69 89 LEU A N 1
ATOM 742 C CA . LEU A 1 89 ? -19.016 -7.626 9.583 1.00 88.69 89 LEU A CA 1
ATOM 743 C C . LEU A 1 89 ? -19.264 -7.129 11.016 1.00 88.69 89 LEU A C 1
ATOM 745 O O . LEU A 1 89 ? -19.086 -7.883 11.972 1.00 88.69 89 LEU A O 1
ATOM 749 N N . ASN A 1 90 ? -19.732 -5.886 11.160 1.00 87.12 90 ASN A N 1
ATOM 750 C CA . ASN A 1 90 ? -20.135 -5.324 12.446 1.00 87.12 90 ASN A CA 1
ATOM 751 C C . ASN A 1 90 ? -21.320 -6.089 13.037 1.00 87.12 90 ASN A C 1
ATOM 753 O O . ASN A 1 90 ? -21.243 -6.488 14.188 1.00 87.12 90 ASN A O 1
ATOM 757 N N . ASN A 1 91 ? -22.354 -6.395 12.250 1.00 87.81 91 ASN A N 1
ATOM 758 C CA . ASN A 1 91 ? -23.505 -7.166 12.726 1.00 87.81 91 ASN A CA 1
ATOM 759 C C . ASN A 1 91 ? -23.092 -8.551 13.248 1.00 87.81 91 ASN A C 1
ATOM 761 O O . ASN A 1 91 ? -23.625 -9.028 14.251 1.00 87.81 91 ASN A O 1
ATOM 765 N N . PHE A 1 92 ? -22.124 -9.196 12.593 1.00 87.81 92 PHE A N 1
ATOM 766 C CA . PHE A 1 92 ? -21.583 -10.472 13.056 1.00 87.81 92 PHE A CA 1
ATOM 767 C C . PHE A 1 92 ? -20.824 -10.327 14.383 1.00 87.81 92 PHE A C 1
ATOM 769 O O . PHE A 1 92 ? -21.045 -11.103 15.316 1.00 87.81 92 PHE A O 1
ATOM 776 N N . SER A 1 93 ? -19.965 -9.308 14.485 1.00 87.06 93 SER A N 1
ATOM 777 C CA . SER A 1 93 ? -19.239 -8.984 15.717 1.00 87.06 93 SER A CA 1
ATOM 778 C C . SER A 1 93 ? -20.190 -8.648 16.865 1.00 87.06 93 SER A C 1
ATOM 780 O O . SER A 1 93 ? -20.049 -9.202 17.951 1.00 87.06 93 SER A O 1
ATOM 782 N N . ASP A 1 94 ? -21.191 -7.805 16.618 1.00 87.44 94 ASP A N 1
ATOM 783 C CA . ASP A 1 94 ? -22.174 -7.366 17.608 1.00 87.44 94 ASP A CA 1
ATOM 784 C C . ASP A 1 94 ? -23.028 -8.544 18.084 1.00 87.44 94 ASP A C 1
ATOM 786 O O . ASP A 1 94 ? -23.289 -8.686 19.277 1.00 87.44 94 ASP A O 1
ATOM 790 N N . SER A 1 95 ? -23.410 -9.454 17.182 1.00 86.75 95 SER A N 1
ATOM 791 C CA . SER A 1 95 ? -24.125 -10.679 17.551 1.00 86.75 95 SER A CA 1
ATOM 792 C C . SER A 1 95 ? -23.287 -11.580 18.464 1.00 86.75 95 SER A C 1
ATOM 794 O O . SER A 1 95 ? -23.796 -12.126 19.448 1.00 86.75 95 SER A O 1
ATOM 796 N N . ARG A 1 96 ? -21.989 -11.723 18.174 1.00 87.31 96 ARG A N 1
ATOM 797 C CA . ARG A 1 96 ? -21.061 -12.482 19.020 1.00 87.31 96 ARG A CA 1
ATOM 798 C C . ARG A 1 96 ? -20.865 -11.809 20.378 1.00 87.31 96 ARG A C 1
ATOM 800 O O . ARG A 1 96 ? -20.987 -12.476 21.402 1.00 87.31 96 ARG A O 1
ATOM 807 N N . GLU A 1 97 ? -20.637 -10.501 20.390 1.00 87.31 97 GLU A N 1
ATOM 808 C CA . GLU A 1 97 ? -20.446 -9.720 21.610 1.00 87.31 97 GLU A CA 1
ATOM 809 C C . GLU A 1 97 ? -21.695 -9.766 22.497 1.00 87.31 97 GLU A C 1
ATOM 811 O O . GLU A 1 97 ? -21.596 -10.006 23.695 1.00 87.31 97 GLU A O 1
ATOM 816 N N . GLN A 1 98 ? -22.896 -9.653 21.924 1.00 87.56 98 GLN A N 1
ATOM 817 C CA . GLN A 1 98 ? -24.144 -9.793 22.677 1.00 87.56 98 GLN A CA 1
ATOM 818 C C . GLN A 1 98 ? -24.298 -11.182 23.308 1.00 87.56 98 GLN A C 1
ATOM 820 O O . GLN A 1 98 ? -24.805 -11.292 24.426 1.00 87.56 98 GLN A O 1
ATOM 825 N N . LYS A 1 99 ? -23.863 -12.249 22.626 1.00 88.38 99 LYS A N 1
ATOM 826 C CA . LYS A 1 99 ? -23.860 -13.607 23.196 1.00 88.38 99 LYS A CA 1
ATOM 827 C C . LYS A 1 99 ? -22.874 -13.736 24.356 1.00 88.38 99 LYS A C 1
ATOM 829 O O . LYS A 1 99 ? -23.191 -14.417 25.325 1.00 88.38 99 LYS A O 1
ATOM 834 N N . GLU A 1 100 ? -21.712 -13.094 24.277 1.00 86.44 100 GLU A N 1
ATOM 835 C CA . GLU A 1 100 ? -20.718 -13.082 25.357 1.00 86.44 100 GLU A CA 1
ATOM 836 C C . GLU A 1 100 ? -21.189 -12.228 26.546 1.00 86.44 100 GLU A C 1
ATOM 838 O O . GLU A 1 100 ? -21.166 -12.695 27.682 1.00 86.44 100 GLU A O 1
ATOM 843 N N . LEU A 1 101 ? -21.745 -11.039 26.299 1.00 86.06 101 LEU A N 1
ATOM 844 C CA . LEU A 1 101 ? -22.283 -10.145 27.333 1.00 86.06 101 LEU A CA 1
ATOM 845 C C . LEU A 1 101 ? -23.466 -10.748 28.100 1.00 86.06 101 LEU A C 1
ATOM 847 O O . LEU A 1 101 ? -23.662 -10.419 29.268 1.00 86.06 101 LEU A O 1
ATOM 851 N N . LYS A 1 102 ? -24.262 -11.619 27.464 1.00 87.19 102 LYS A N 1
ATOM 852 C CA . LYS A 1 102 ? -25.340 -12.373 28.130 1.00 87.19 102 LYS A CA 1
ATOM 853 C C . LYS A 1 102 ? -24.818 -13.442 29.095 1.00 87.19 102 LYS A C 1
ATOM 855 O O . LYS A 1 102 ? -25.557 -13.848 29.982 1.00 87.19 102 LYS A O 1
ATOM 860 N N . LYS A 1 103 ? -23.573 -13.897 28.923 1.00 89.69 103 LYS A N 1
ATOM 861 C CA . LYS A 1 103 ? -22.927 -14.910 29.772 1.00 89.69 103 LYS A CA 1
ATOM 862 C C . LYS A 1 103 ? -22.115 -14.302 30.923 1.00 89.69 103 LYS A C 1
ATOM 864 O O . LYS A 1 103 ? -21.646 -15.040 31.781 1.00 89.69 103 LYS A O 1
ATOM 869 N N . MET A 1 104 ? -21.917 -12.983 30.936 1.00 88.38 104 MET A N 1
ATOM 870 C CA . MET A 1 104 ? -21.139 -12.285 31.964 1.00 88.38 104 MET A CA 1
ATOM 871 C C . MET A 1 104 ? -22.005 -11.888 33.163 1.00 88.38 104 MET A C 1
ATOM 873 O O . MET A 1 104 ? -23.182 -11.563 33.015 1.00 88.38 104 MET A O 1
ATOM 877 N N . SER A 1 105 ? -21.396 -11.835 34.351 1.00 88.88 105 SER A N 1
ATOM 878 C CA . SER A 1 105 ? -22.035 -11.243 35.529 1.00 88.88 105 SER A CA 1
ATOM 879 C C . SER A 1 105 ? -22.215 -9.729 35.358 1.00 88.88 105 SER A C 1
ATOM 881 O O . SER A 1 105 ? -21.459 -9.073 34.635 1.00 88.88 105 SER A O 1
ATOM 883 N N . ASN A 1 106 ? -23.198 -9.152 36.054 1.00 86.62 106 ASN A N 1
ATOM 884 C CA . ASN A 1 106 ? -23.520 -7.723 35.951 1.00 86.62 106 ASN A CA 1
ATOM 885 C C . ASN A 1 106 ? -22.321 -6.811 36.264 1.00 86.62 106 ASN A C 1
ATOM 887 O O . ASN A 1 106 ? -22.119 -5.802 35.588 1.00 86.62 106 ASN A O 1
ATOM 891 N N . GLU A 1 107 ? -21.489 -7.183 37.239 1.00 85.88 107 GLU A N 1
ATOM 892 C CA . GLU A 1 107 ? -20.299 -6.407 37.600 1.00 85.88 107 GLU A CA 1
ATOM 893 C C . GLU A 1 107 ? -19.228 -6.442 36.496 1.00 85.88 107 GLU A C 1
ATOM 895 O O . GLU A 1 107 ? -18.648 -5.414 36.142 1.00 85.88 107 GLU A O 1
ATOM 900 N N . HIS A 1 108 ? -18.997 -7.616 35.899 1.00 82.19 108 HIS A N 1
ATOM 901 C CA . HIS A 1 108 ? -18.019 -7.782 34.820 1.00 82.19 108 HIS A CA 1
ATOM 902 C C . HIS A 1 108 ? -18.479 -7.091 33.537 1.00 82.19 108 HIS A C 1
ATOM 904 O O . HIS A 1 108 ? -17.681 -6.452 32.852 1.00 82.19 108 HIS A O 1
ATOM 910 N N . LYS A 1 109 ? -19.783 -7.145 33.256 1.00 87.94 109 LYS A N 1
ATOM 911 C CA . LYS A 1 109 ? -20.407 -6.437 32.140 1.00 87.94 109 LYS A CA 1
ATOM 912 C C . LYS A 1 109 ? -20.200 -4.924 32.244 1.00 87.94 109 LYS A C 1
ATOM 914 O O . LYS A 1 109 ? -19.846 -4.295 31.250 1.00 87.94 109 LYS A O 1
ATOM 919 N N . ARG A 1 110 ? -20.366 -4.344 33.440 1.00 87.06 110 ARG A N 1
ATOM 920 C CA . ARG A 1 110 ? -20.148 -2.906 33.671 1.00 87.06 110 ARG A CA 1
ATOM 921 C C . ARG A 1 110 ? -18.694 -2.506 33.408 1.00 87.06 110 ARG A C 1
ATOM 923 O O . ARG A 1 110 ? -18.447 -1.622 32.593 1.00 87.06 110 ARG A O 1
ATOM 930 N N . LYS A 1 111 ? -17.742 -3.229 34.011 1.00 88.06 111 LYS A N 1
ATOM 931 C CA . LYS A 1 111 ? -16.296 -2.998 33.828 1.00 88.06 111 LYS A CA 1
ATOM 932 C C . LYS A 1 111 ? -15.863 -3.134 32.363 1.00 88.06 111 LYS A C 1
ATOM 934 O O . LYS A 1 111 ? -15.042 -2.356 31.879 1.00 88.06 111 LYS A O 1
ATOM 939 N N . TYR A 1 112 ? -16.422 -4.104 31.639 1.00 89.75 112 TYR A N 1
ATOM 940 C CA . TYR A 1 112 ? -16.143 -4.300 30.216 1.00 89.75 112 TYR A CA 1
ATOM 941 C C . TYR A 1 112 ? -16.600 -3.105 29.365 1.00 89.75 112 TYR A C 1
ATOM 943 O O . TYR A 1 112 ? -15.829 -2.603 28.545 1.00 89.75 112 TYR A O 1
ATOM 951 N N . LEU A 1 113 ? -17.827 -2.618 29.580 1.00 89.25 113 LEU A N 1
ATOM 952 C CA . LEU A 1 113 ? -18.380 -1.486 28.830 1.00 89.25 113 LEU A CA 1
ATOM 953 C C . LEU A 1 113 ? -17.627 -0.181 29.114 1.00 89.25 113 LEU A C 1
ATOM 955 O O . LEU A 1 113 ? -17.316 0.554 28.178 1.00 89.25 113 LEU A O 1
ATOM 959 N N . GLU A 1 114 ? -17.265 0.072 30.374 1.00 88.94 114 GLU A N 1
ATOM 960 C CA . GLU A 1 114 ? -16.445 1.226 30.768 1.00 88.94 114 GLU A CA 1
ATOM 961 C C . GLU A 1 114 ? -15.091 1.225 30.037 1.00 88.94 114 GLU A C 1
ATOM 963 O O . GLU A 1 114 ? -14.705 2.223 29.422 1.00 88.94 114 GLU A O 1
ATOM 968 N N . LYS A 1 115 ? -14.405 0.074 30.007 1.00 89.69 115 LYS A N 1
ATOM 969 C CA . LYS A 1 115 ? -13.119 -0.077 29.311 1.00 89.69 115 LYS A CA 1
ATOM 970 C C . LYS A 1 115 ? -13.252 0.073 27.793 1.00 89.69 115 LYS A C 1
ATOM 972 O O . LYS A 1 115 ? -12.382 0.665 27.151 1.00 89.69 115 LYS A O 1
ATOM 977 N N . LYS A 1 116 ? -14.337 -0.437 27.201 1.00 89.56 116 LYS A N 1
ATOM 978 C CA . LYS A 1 116 ? -14.623 -0.292 25.764 1.00 89.56 116 LYS A CA 1
ATOM 979 C C . LYS A 1 116 ? -14.823 1.177 25.381 1.00 89.56 116 LYS A C 1
ATOM 981 O O . LYS A 1 116 ? -14.267 1.622 24.375 1.00 89.56 116 LYS A O 1
ATOM 986 N N . GLU A 1 117 ? -15.553 1.936 26.194 1.00 90.69 117 GLU A N 1
ATOM 987 C CA . GLU A 1 117 ? -15.786 3.366 25.969 1.00 90.69 117 GLU A CA 1
ATOM 988 C C . GLU A 1 117 ? -14.484 4.176 26.087 1.00 90.69 117 GLU A C 1
ATOM 990 O O . GLU A 1 117 ? -14.211 5.051 25.262 1.00 90.69 117 GLU A O 1
ATOM 995 N N . GLU A 1 118 ? -13.629 3.846 27.058 1.00 89.88 118 GLU A N 1
ATOM 996 C CA . GLU A 1 118 ? -12.318 4.483 27.224 1.00 89.88 118 GLU A CA 1
ATOM 997 C C . GLU A 1 118 ? -11.408 4.257 26.004 1.00 89.88 118 GLU A C 1
ATOM 999 O O . GLU A 1 118 ? -10.800 5.197 25.478 1.00 89.88 118 GLU A O 1
ATOM 1004 N N . ILE A 1 119 ? -11.350 3.018 25.501 1.00 89.88 119 ILE A N 1
ATOM 1005 C CA . ILE A 1 119 ? -10.593 2.675 24.290 1.00 89.88 119 ILE A CA 1
ATOM 1006 C C . ILE A 1 119 ? -11.146 3.436 23.080 1.00 89.88 119 ILE A C 1
ATOM 1008 O O . ILE A 1 119 ? -10.365 3.961 22.280 1.00 89.88 119 ILE A O 1
ATOM 1012 N N . ARG A 1 120 ? -12.475 3.548 22.948 1.00 89.31 120 ARG A N 1
ATOM 1013 C CA . ARG A 1 120 ? -13.111 4.279 21.842 1.00 89.31 120 ARG A CA 1
ATOM 1014 C C . ARG A 1 120 ? -12.698 5.750 21.833 1.00 89.31 120 ARG A C 1
ATOM 1016 O O . ARG A 1 120 ? -12.242 6.244 20.802 1.00 89.31 120 ARG A O 1
ATOM 1023 N N . LYS A 1 121 ? -12.765 6.419 22.988 1.00 89.06 121 LYS A N 1
ATOM 1024 C CA . LYS A 1 121 ? -12.357 7.826 23.145 1.00 89.06 121 LYS A CA 1
ATOM 1025 C C . LYS A 1 121 ? -10.882 8.038 22.801 1.00 89.06 121 LYS A C 1
ATOM 1027 O O . LYS A 1 121 ? -10.546 8.963 22.062 1.00 89.06 121 LYS A O 1
ATOM 1032 N N . LYS A 1 122 ? -9.997 7.142 23.258 1.00 86.00 122 LYS A N 1
ATOM 1033 C CA . LYS A 1 122 ? -8.565 7.170 22.905 1.00 86.00 122 LYS A CA 1
ATOM 1034 C C . LYS A 1 122 ? -8.345 7.057 21.391 1.00 86.00 122 LYS A C 1
ATOM 1036 O O . LYS A 1 122 ? -7.534 7.792 20.828 1.00 86.00 122 LYS A O 1
ATOM 1041 N N . GLN A 1 123 ? -9.085 6.182 20.710 1.00 84.88 123 GLN A N 1
ATOM 1042 C CA . GLN A 1 123 ? -8.989 6.022 19.255 1.00 84.88 123 GLN A CA 1
ATOM 1043 C C . GLN A 1 123 ? -9.543 7.223 18.475 1.00 84.88 123 GLN A C 1
ATOM 1045 O O . GLN A 1 123 ? -9.003 7.568 17.424 1.00 84.88 123 GLN A O 1
ATOM 1050 N N . GLU A 1 124 ? -10.624 7.846 18.945 1.00 84.75 124 GLU A N 1
ATOM 1051 C CA . GLU A 1 124 ? -11.185 9.063 18.342 1.00 84.75 124 GLU A CA 1
ATOM 1052 C C . GLU A 1 124 ? -10.193 10.230 18.430 1.00 84.75 124 GLU A C 1
ATOM 1054 O O . GLU A 1 124 ? -9.919 10.876 17.416 1.00 84.75 124 GLU A O 1
ATOM 1059 N N . LEU A 1 125 ? -9.557 10.413 19.593 1.00 81.38 125 LEU A N 1
ATOM 1060 C CA . LEU A 1 125 ? -8.509 11.416 19.791 1.00 81.38 125 LEU A CA 1
ATOM 1061 C C . LEU A 1 125 ? -7.309 11.184 18.858 1.00 81.38 125 LEU A C 1
ATOM 1063 O O . LEU A 1 125 ? -6.848 12.108 18.190 1.00 81.38 125 LEU A O 1
ATOM 1067 N N . GLN A 1 126 ? -6.834 9.940 18.740 1.00 78.00 126 GLN A N 1
ATOM 1068 C CA . GLN A 1 126 ? -5.733 9.606 17.827 1.00 78.00 126 GLN A CA 1
ATOM 1069 C C . GLN A 1 126 ? -6.076 9.872 16.355 1.00 78.00 126 GLN A C 1
ATOM 1071 O O . GLN A 1 126 ? -5.223 10.339 15.601 1.00 78.00 126 GLN A O 1
ATOM 1076 N N . LYS A 1 127 ? -7.318 9.606 15.928 1.00 77.38 127 LYS A N 1
ATOM 1077 C CA . LYS A 1 127 ? -7.768 9.900 14.556 1.00 77.38 127 LYS A CA 1
ATOM 1078 C C . LYS A 1 127 ? -7.798 11.400 14.267 1.00 77.38 127 LYS A C 1
ATOM 1080 O O . LYS A 1 127 ? -7.501 11.783 13.137 1.00 77.38 127 LYS A O 1
ATOM 1085 N N . ALA A 1 128 ? -8.152 12.219 15.258 1.00 73.38 128 ALA A N 1
ATOM 1086 C CA . ALA A 1 128 ? -8.135 13.674 15.138 1.00 73.38 128 ALA A CA 1
ATOM 1087 C C . ALA A 1 128 ? -6.701 14.221 15.040 1.00 73.38 128 ALA A C 1
ATOM 1089 O O . ALA A 1 128 ? -6.436 15.104 14.227 1.00 73.38 128 ALA A O 1
ATOM 1090 N N . LEU A 1 129 ? -5.769 13.655 15.814 1.00 70.50 129 LEU A N 1
ATOM 1091 C CA . LEU A 1 129 ? -4.356 14.053 15.816 1.00 70.50 129 LEU A CA 1
ATOM 1092 C C . LEU A 1 129 ? -3.602 13.614 14.550 1.00 70.50 129 LEU A C 1
ATOM 1094 O O . LEU A 1 129 ? -2.738 14.339 14.061 1.00 70.50 129 LEU A O 1
ATOM 1098 N N . HIS A 1 130 ? -3.939 12.447 13.993 1.00 67.31 130 HIS A N 1
ATOM 1099 C CA . HIS A 1 130 ? -3.270 11.880 12.820 1.00 67.31 130 HIS A CA 1
ATOM 1100 C C . HIS A 1 130 ? -4.277 11.536 11.715 1.00 67.31 130 HIS A C 1
ATOM 1102 O O . HIS A 1 130 ? -4.634 10.363 11.526 1.00 67.31 130 HIS A O 1
ATOM 1108 N N . PRO A 1 131 ? -4.742 12.541 10.948 1.00 69.25 131 PRO A N 1
ATOM 1109 C CA . PRO A 1 131 ? -5.681 12.306 9.865 1.00 69.25 131 PRO A CA 1
ATOM 1110 C C . PRO A 1 131 ? -5.087 11.350 8.825 1.00 69.25 131 PRO A C 1
ATOM 1112 O O . PRO A 1 131 ? -3.917 11.427 8.444 1.00 69.25 131 PRO A O 1
ATOM 1115 N N . LYS A 1 132 ? -5.912 10.418 8.334 1.00 71.75 132 LYS A N 1
ATOM 1116 C CA . LYS A 1 132 ? -5.476 9.431 7.341 1.00 71.75 132 LYS A CA 1
ATOM 1117 C C . LYS A 1 132 ? -5.240 10.102 5.991 1.00 71.75 132 LYS A C 1
ATOM 1119 O O . LYS A 1 132 ? -6.168 10.264 5.205 1.00 71.75 132 LYS A O 1
ATOM 1124 N N . THR A 1 133 ? -3.984 10.388 5.679 1.00 82.44 133 THR A N 1
ATOM 1125 C CA . THR A 1 133 ? -3.598 10.961 4.384 1.00 82.44 133 THR A CA 1
ATOM 1126 C C . THR A 1 133 ? -3.555 9.889 3.289 1.00 82.44 133 THR A C 1
ATOM 1128 O O . THR A 1 133 ? -3.443 8.681 3.568 1.00 82.44 133 THR A O 1
ATOM 1131 N N . LYS A 1 134 ? -3.711 10.338 2.035 1.00 85.12 134 LYS A N 1
ATOM 1132 C CA . LYS A 1 134 ? -3.600 9.525 0.808 1.00 85.12 134 LYS A CA 1
ATOM 1133 C C . LYS A 1 134 ? -2.187 9.580 0.204 1.00 85.12 134 LYS A C 1
ATOM 1135 O O . LYS A 1 134 ? -1.897 8.835 -0.723 1.00 85.12 134 LYS A O 1
ATOM 1140 N N . PHE A 1 135 ? -1.319 10.432 0.755 1.00 87.38 135 PHE A N 1
ATOM 1141 C CA . PHE A 1 135 ? 0.003 10.756 0.223 1.00 87.38 135 PHE A CA 1
ATOM 1142 C C . PHE A 1 135 ? 0.891 9.533 -0.064 1.00 87.38 135 PHE A C 1
ATOM 1144 O O . PHE A 1 135 ? 1.427 9.480 -1.166 1.00 87.38 135 PHE A O 1
ATOM 1151 N N . PRO A 1 136 ? 0.986 8.508 0.809 1.00 87.75 136 PRO A N 1
ATOM 1152 C CA . PRO A 1 136 ? 1.827 7.342 0.522 1.00 87.75 136 PRO A CA 1
ATOM 1153 C C . PRO A 1 136 ? 1.421 6.583 -0.751 1.00 87.75 136 PRO A C 1
ATOM 1155 O O . PRO A 1 136 ? 2.281 6.113 -1.483 1.00 87.75 136 PRO A O 1
ATOM 1158 N N . PHE A 1 137 ? 0.118 6.502 -1.040 1.00 88.62 137 PHE A N 1
ATOM 1159 C CA . PHE A 1 137 ? -0.401 5.821 -2.232 1.00 88.62 137 PHE A CA 1
ATOM 1160 C C . PHE A 1 137 ? -0.140 6.625 -3.505 1.00 88.62 137 PHE A C 1
ATOM 1162 O O . PHE A 1 137 ? 0.232 6.057 -4.527 1.00 88.62 137 PHE A O 1
ATOM 1169 N N . VAL A 1 138 ? -0.314 7.949 -3.427 1.00 88.69 138 VAL A N 1
ATOM 1170 C CA . VAL A 1 138 ? 0.010 8.861 -4.533 1.00 88.69 138 VAL A CA 1
ATOM 1171 C C . VAL A 1 138 ? 1.503 8.795 -4.834 1.00 88.69 138 VAL A C 1
ATOM 1173 O O . VAL A 1 138 ? 1.878 8.613 -5.981 1.00 88.69 138 VAL A O 1
ATOM 1176 N N . PHE A 1 139 ? 2.347 8.868 -3.803 1.00 91.12 139 PHE A N 1
ATOM 1177 C CA . PHE A 1 139 ? 3.797 8.805 -3.947 1.00 91.12 139 PHE A CA 1
ATOM 1178 C C . PHE A 1 139 ? 4.258 7.495 -4.595 1.00 91.12 139 PHE A C 1
ATOM 1180 O O . PHE A 1 139 ? 4.988 7.540 -5.580 1.00 91.12 139 PHE A O 1
ATOM 1187 N N . ALA A 1 140 ? 3.780 6.347 -4.099 1.00 90.00 140 ALA A N 1
ATOM 1188 C CA . ALA A 1 140 ? 4.096 5.049 -4.691 1.00 90.00 140 ALA A CA 1
ATOM 1189 C C . ALA A 1 140 ? 3.655 4.981 -6.162 1.00 90.00 140 ALA A C 1
ATOM 1191 O O . ALA A 1 140 ? 4.464 4.651 -7.026 1.00 90.00 140 ALA A O 1
ATOM 1192 N N . SER A 1 141 ? 2.410 5.373 -6.460 1.00 88.75 141 SER A N 1
ATOM 1193 C CA . SER A 1 141 ? 1.886 5.375 -7.834 1.00 88.75 141 SER A CA 1
ATOM 1194 C C . SER A 1 141 ? 2.738 6.237 -8.763 1.00 88.75 141 SER A C 1
ATOM 1196 O O . SER A 1 141 ? 3.101 5.797 -9.848 1.00 88.75 141 SER A O 1
ATOM 1198 N N . THR A 1 142 ? 3.114 7.440 -8.325 1.00 91.62 142 THR A N 1
ATOM 1199 C CA . THR A 1 142 ? 3.951 8.344 -9.117 1.00 91.62 142 THR A CA 1
ATOM 1200 C C . THR A 1 142 ? 5.345 7.769 -9.358 1.00 91.62 142 THR A C 1
ATOM 1202 O O . THR A 1 142 ? 5.831 7.836 -10.482 1.00 91.62 142 THR A O 1
ATOM 1205 N N . ILE A 1 143 ? 5.985 7.172 -8.346 1.00 93.38 143 ILE A N 1
ATOM 1206 C CA . ILE A 1 143 ? 7.318 6.573 -8.510 1.00 93.38 143 ILE A CA 1
ATOM 1207 C C . ILE A 1 143 ? 7.292 5.431 -9.521 1.00 93.38 143 ILE A C 1
ATOM 1209 O O . ILE A 1 143 ? 8.074 5.447 -10.469 1.00 93.38 143 ILE A O 1
ATOM 1213 N N . TYR A 1 144 ? 6.396 4.456 -9.354 1.00 90.94 144 TYR A N 1
ATOM 1214 C CA . TYR A 1 144 ? 6.362 3.300 -10.253 1.00 90.94 144 TYR A CA 1
ATOM 1215 C C . TYR A 1 144 ? 5.905 3.676 -11.664 1.00 90.94 144 TYR A C 1
ATOM 1217 O O . TYR A 1 144 ? 6.346 3.058 -12.633 1.00 90.94 144 TYR A O 1
ATOM 1225 N N . PHE A 1 145 ? 5.100 4.731 -11.804 1.00 90.00 145 PHE A N 1
ATOM 1226 C CA . PHE A 1 145 ? 4.780 5.312 -13.104 1.00 90.00 145 PHE A CA 1
ATOM 1227 C C . PHE A 1 145 ? 6.011 5.920 -13.788 1.00 90.00 145 PHE A C 1
ATOM 1229 O O . PHE A 1 145 ? 6.273 5.607 -14.946 1.00 90.00 145 PHE A O 1
ATOM 1236 N N . ILE A 1 146 ? 6.804 6.726 -13.069 1.00 92.31 146 ILE A N 1
ATOM 1237 C CA . ILE A 1 146 ? 8.054 7.298 -13.596 1.00 92.31 146 ILE A CA 1
ATOM 1238 C C . ILE A 1 146 ? 9.019 6.183 -14.006 1.00 92.31 146 ILE A C 1
ATOM 1240 O O . ILE A 1 146 ? 9.554 6.226 -15.108 1.00 92.31 146 ILE A O 1
ATOM 1244 N N . ILE A 1 147 ? 9.203 5.166 -13.158 1.00 90.25 147 ILE A N 1
ATOM 1245 C CA . ILE A 1 147 ? 10.055 4.009 -13.470 1.00 90.25 147 ILE A CA 1
ATOM 1246 C C . ILE A 1 147 ? 9.568 3.317 -14.751 1.00 90.25 147 ILE A C 1
ATOM 1248 O O . ILE A 1 147 ? 10.371 3.040 -15.638 1.00 90.25 147 ILE A O 1
ATOM 1252 N N . SER A 1 148 ? 8.257 3.096 -14.883 1.00 85.06 148 SER A N 1
ATOM 1253 C CA . SER A 1 148 ? 7.672 2.483 -16.083 1.00 85.06 148 SER A CA 1
ATOM 1254 C C . SER A 1 148 ? 7.934 3.321 -17.339 1.00 85.06 148 SER A C 1
ATOM 1256 O O . SER A 1 148 ? 8.331 2.770 -18.359 1.00 85.06 148 SER A O 1
ATOM 1258 N N . ILE A 1 149 ? 7.778 4.650 -17.266 1.00 88.19 149 ILE A N 1
ATOM 1259 C CA . ILE A 1 149 ? 8.081 5.559 -18.384 1.00 88.19 149 ILE A CA 1
ATOM 1260 C C . ILE A 1 149 ? 9.557 5.476 -18.775 1.00 88.19 149 ILE A C 1
ATOM 1262 O O . ILE A 1 149 ? 9.857 5.379 -19.960 1.00 88.19 149 ILE A O 1
ATOM 1266 N N . VAL A 1 150 ? 10.473 5.501 -17.801 1.00 89.44 150 VAL A N 1
ATOM 1267 C CA . VAL A 1 150 ? 11.916 5.413 -18.068 1.00 89.44 150 VAL A CA 1
ATOM 1268 C C . VAL A 1 150 ? 12.241 4.127 -18.825 1.00 89.44 150 VAL A C 1
ATOM 1270 O O . VAL A 1 150 ? 12.950 4.181 -19.825 1.00 89.44 150 VAL A O 1
ATOM 1273 N N . PHE A 1 151 ? 11.676 2.989 -18.415 1.00 83.81 151 PHE A N 1
ATOM 1274 C CA . PHE A 1 151 ? 11.888 1.733 -19.132 1.00 83.81 151 PHE A CA 1
ATOM 1275 C C . PHE A 1 151 ? 11.248 1.714 -20.520 1.00 83.81 151 PHE A C 1
ATOM 1277 O O . PHE A 1 151 ? 11.877 1.218 -21.445 1.00 83.81 151 PHE A O 1
ATOM 1284 N N . ILE A 1 152 ? 10.055 2.288 -20.704 1.00 81.69 152 ILE A N 1
ATOM 1285 C CA . ILE A 1 152 ? 9.452 2.434 -22.040 1.00 81.69 152 ILE A CA 1
ATOM 1286 C C . ILE A 1 152 ? 10.386 3.238 -22.952 1.00 81.69 152 ILE A C 1
ATOM 1288 O O . ILE A 1 152 ? 10.644 2.817 -24.073 1.00 81.69 152 ILE A O 1
ATOM 1292 N N . ILE A 1 153 ? 10.941 4.353 -22.470 1.00 85.44 153 ILE A N 1
ATOM 1293 C CA . ILE A 1 153 ? 11.898 5.144 -23.252 1.00 85.44 153 ILE A CA 1
ATOM 1294 C C . ILE A 1 153 ? 13.119 4.294 -23.618 1.00 85.44 153 ILE A C 1
ATOM 1296 O O . ILE A 1 153 ? 13.501 4.286 -24.774 1.00 85.44 153 ILE A O 1
ATOM 1300 N N . VAL A 1 154 ? 13.692 3.535 -22.680 1.00 84.94 154 VAL A N 1
ATOM 1301 C CA . VAL A 1 154 ? 14.868 2.680 -22.946 1.00 84.94 154 VAL A CA 1
ATOM 1302 C C . VAL A 1 154 ? 14.585 1.562 -23.961 1.00 84.94 154 VAL A C 1
ATOM 1304 O O . VAL A 1 154 ? 15.487 1.181 -24.693 1.00 84.94 154 VAL A O 1
ATOM 1307 N N . ILE A 1 155 ? 13.363 1.021 -24.012 1.00 81.00 155 ILE A N 1
ATOM 1308 C CA . ILE A 1 155 ? 12.997 -0.041 -24.970 1.00 81.00 155 ILE A CA 1
ATOM 1309 C C . ILE A 1 155 ? 12.829 0.511 -26.391 1.00 81.00 155 ILE A C 1
ATOM 1311 O O . ILE A 1 155 ? 13.135 -0.184 -27.357 1.00 81.00 155 ILE A O 1
ATOM 1315 N N . TYR A 1 156 ? 12.279 1.721 -26.515 1.00 77.62 156 TYR A N 1
ATOM 1316 C CA . TYR A 1 156 ? 11.823 2.282 -27.792 1.00 77.62 156 TYR A CA 1
ATOM 1317 C C . TYR A 1 156 ? 12.694 3.431 -28.333 1.00 77.62 156 TYR A C 1
ATOM 1319 O O . TYR A 1 156 ? 12.369 3.962 -29.396 1.00 77.62 156 TYR A O 1
ATOM 1327 N N . ALA A 1 157 ? 13.751 3.833 -27.621 1.00 74.38 157 ALA A N 1
ATOM 1328 C CA . ALA A 1 157 ? 14.758 4.803 -28.068 1.00 74.38 157 ALA A CA 1
ATOM 1329 C C . ALA A 1 157 ? 15.992 4.095 -28.636 1.00 74.38 157 ALA A C 1
ATOM 1331 O O . ALA A 1 157 ? 16.528 4.610 -29.643 1.00 74.38 157 ALA A O 1
#

Secondary structure (DSSP, 8-state):
--HHHHHHHHHHHHHHT-HHHHHHHHHHHHHHHHHHHHHHHHTTT---HHHHHHHHHHHHHHHHHHHHHHHHHHHTTTHHHHHHHHHHHHHHHHHHHHHHHTTS-HHHHHHHHHHHHHHHHHHHHHHHHS---SHHHHHHHHHHHHHHHHHHHHHH-

Radius of gyration: 23.33 Å; Cα contacts (8 Å, |Δi|>4): 70; chains: 1; bounding box: 44×54×66 Å

Foldseek 3Di:
DDPVVVVVVVVVVVCCPDPVLVVLLVVLVVQLVVQLVVLCVVCVPPDDPVSVLCSNLVSLVVSLVVLVVVLCVVVCVCVVVVVVVVVVVVVVVVVVVVVVLVVDDPVVNVVVVVVVVVVVVVVVVVCVVDPDDSVSSVVSNVVSVVSNVVSVVVVVD

Solvent-accessible surface area (backbone atoms only — not comparable to full-atom values): 8492 Å² total; per-residue (Å²): 133,60,72,66,58,57,54,49,52,55,50,52,52,54,51,71,67,30,68,68,32,51,55,54,45,49,52,53,51,50,53,29,50,52,44,26,50,51,45,46,66,74,42,67,89,70,80,46,72,67,56,56,50,46,38,52,32,52,27,28,44,53,44,18,52,54,30,45,53,53,37,47,53,71,72,43,82,44,46,75,60,51,48,55,51,49,51,56,53,46,52,54,50,51,53,51,49,53,58,52,56,72,73,46,54,73,68,58,44,51,56,51,53,56,51,51,53,52,54,49,53,54,51,53,52,50,46,71,77,53,64,88,74,64,60,49,37,52,50,46,24,52,49,25,44,51,53,28,51,53,42,52,48,68,76,77,108

Organism: NCBI:txid171291